Protein AF-A0A920VN59-F1 (afdb_monomer)

Nearest PDB structures (foldseek):
  6rpt-assembly3_C  TM=5.270E-01  e=6.623E-01  Homo sapiens
  3nms-assembly1_A  TM=5.441E-01  e=2.932E+00  Homo sapiens
  8cml-assembly1_E  TM=4.195E-01  e=1.353E+00  Homo sapiens
  7k22-assembly1_L1  TM=3.949E-01  e=1.821E+00  Rattus norvegicus
  3sqb-assembly3_F  TM=4.161E-01  e=6.743E+00  Escherichia coli

Secondary structure (DSSP, 8-state):
-HHHHHHHHHHHHHHHHSPPPP----TT-EEEEESS-----TT--EEEEEEEE-TTSPBP----B---SSTTSSEEESSB--TTSEEEEEEE-

Mean predicted aligned error: 10.17 Å

Structure (mmCIF, N/CA/C/O backbone):
data_AF-A0A920VN59-F1
#
_entry.id   AF-A0A920VN59-F1
#
loop_
_atom_site.group_PDB
_atom_site.id
_atom_site.type_symbol
_atom_site.label_atom_id
_atom_site.label_alt_id
_atom_site.label_comp_id
_atom_site.label_asym_id
_atom_site.label_entity_id
_atom_site.label_seq_id
_atom_site.pdbx_PDB_ins_code
_atom_site.Cartn_x
_atom_site.Cartn_y
_atom_site.Cartn_z
_atom_site.occupancy
_atom_site.B_iso_or_equiv
_atom_site.auth_seq_id
_atom_site.auth_comp_id
_atom_site.auth_asym_id
_atom_site.auth_atom_id
_atom_site.pdbx_PDB_model_num
ATOM 1 N N . MET A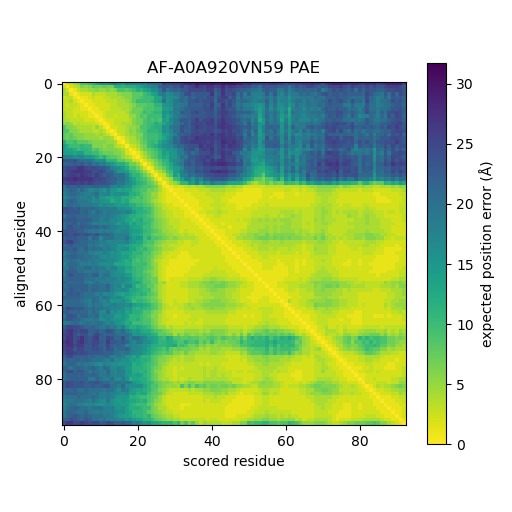 1 1 ? -3.085 52.446 -29.269 1.00 59.22 1 MET A N 1
ATOM 2 C CA . MET A 1 1 ? -3.622 51.318 -30.063 1.00 59.22 1 MET A CA 1
ATOM 3 C C . MET A 1 1 ? -2.541 50.285 -30.397 1.00 59.22 1 MET A C 1
ATOM 5 O O . MET A 1 1 ? -2.492 49.269 -29.725 1.00 59.22 1 MET A O 1
ATOM 9 N N . LYS A 1 2 ? -1.605 50.550 -31.328 1.00 63.25 2 LYS A N 1
ATOM 10 C CA . LYS A 1 2 ? -0.607 49.562 -31.818 1.00 63.25 2 LYS A CA 1
ATOM 11 C C . LYS A 1 2 ? 0.254 48.889 -30.727 1.00 63.25 2 LYS A C 1
ATOM 13 O O . LYS A 1 2 ? 0.462 47.685 -30.774 1.00 63.25 2 LYS A O 1
ATOM 18 N N . LYS A 1 3 ? 0.685 49.645 -29.707 1.00 68.44 3 LYS A N 1
ATOM 19 C CA . LYS A 1 3 ? 1.489 49.131 -28.577 1.00 68.44 3 LYS A CA 1
ATOM 20 C C . LYS A 1 3 ? 0.710 48.184 -27.649 1.00 68.44 3 LYS A C 1
ATOM 22 O O . LYS A 1 3 ? 1.294 47.260 -27.103 1.00 68.44 3 LYS A O 1
ATOM 27 N N . ILE A 1 4 ? -0.602 48.394 -27.509 1.00 78.12 4 ILE A N 1
ATOM 28 C CA . ILE A 1 4 ? -1.473 47.561 -26.663 1.00 78.12 4 ILE A CA 1
ATOM 29 C C . ILE A 1 4 ? -1.650 46.186 -27.313 1.00 78.12 4 ILE A C 1
ATOM 31 O O . ILE A 1 4 ? -1.506 45.178 -26.635 1.00 78.12 4 ILE A O 1
ATOM 35 N N . TYR A 1 5 ? -1.843 46.132 -28.636 1.00 81.00 5 TYR A N 1
ATOM 36 C CA . TYR A 1 5 ? -1.919 44.861 -29.363 1.00 81.00 5 TYR A CA 1
ATOM 37 C C . TYR A 1 5 ? -0.625 44.044 -29.260 1.00 81.00 5 TYR A C 1
ATOM 39 O O . TYR A 1 5 ? -0.699 42.837 -29.065 1.00 81.00 5 TYR A O 1
ATOM 47 N N . SER A 1 6 ? 0.554 44.681 -29.307 1.00 79.44 6 SER A N 1
ATOM 48 C CA . SER A 1 6 ? 1.828 43.976 -29.083 1.00 79.44 6 SER A CA 1
ATOM 49 C C . SER A 1 6 ? 1.962 43.411 -27.670 1.00 79.44 6 SER A C 1
ATOM 51 O O . SER A 1 6 ? 2.472 42.308 -27.513 1.00 79.44 6 SER A O 1
ATOM 53 N N . ILE A 1 7 ? 1.501 44.138 -26.649 1.00 82.12 7 ILE A N 1
ATOM 54 C CA . ILE A 1 7 ? 1.545 43.668 -25.256 1.00 82.12 7 ILE A CA 1
ATOM 55 C C . ILE A 1 7 ? 0.586 42.492 -25.056 1.00 82.12 7 ILE A C 1
ATOM 57 O O . ILE A 1 7 ? 0.968 41.490 -24.460 1.00 82.12 7 ILE A O 1
ATOM 61 N N . VAL A 1 8 ? -0.631 42.583 -25.599 1.00 81.81 8 VAL A N 1
ATOM 62 C CA . VAL A 1 8 ? -1.615 41.492 -25.542 1.00 81.81 8 VAL A CA 1
ATOM 63 C C . VAL A 1 8 ? -1.094 40.257 -26.282 1.00 81.81 8 VAL A C 1
ATOM 65 O O . VAL A 1 8 ? -1.187 39.156 -25.750 1.00 81.81 8 VAL A O 1
ATOM 68 N N . PHE A 1 9 ? -0.463 40.440 -27.446 1.00 79.81 9 PHE A N 1
ATOM 69 C CA . PHE A 1 9 ? 0.150 39.356 -28.216 1.00 79.81 9 PHE A CA 1
ATOM 70 C C . PHE A 1 9 ? 1.292 38.660 -27.452 1.00 79.81 9 PHE A C 1
ATOM 72 O O . PHE A 1 9 ? 1.348 37.430 -27.403 1.00 79.81 9 PHE A O 1
ATOM 79 N N . LEU A 1 10 ? 2.164 39.434 -26.796 1.00 78.62 10 LEU A N 1
ATOM 80 C CA . LEU A 1 10 ? 3.244 38.905 -25.955 1.00 78.62 10 LEU A CA 1
ATOM 81 C C . LEU A 1 10 ? 2.714 38.143 -24.731 1.00 78.62 10 LEU A C 1
ATOM 83 O O . LEU A 1 10 ? 3.242 37.078 -24.413 1.00 78.62 10 LEU A O 1
ATOM 87 N N . LEU A 1 11 ? 1.654 38.637 -24.078 1.00 78.50 11 LEU A N 1
ATOM 88 C CA . LEU A 1 11 ? 1.021 37.938 -22.952 1.00 78.50 11 LEU A CA 1
ATOM 89 C C . LEU A 1 11 ? 0.346 36.625 -23.369 1.00 78.50 11 LEU A C 1
ATOM 91 O O . LEU A 1 11 ? 0.368 35.665 -22.609 1.00 78.50 11 LEU A O 1
ATOM 95 N N . SER A 1 12 ? -0.247 36.546 -24.562 1.00 74.44 12 SER A N 1
ATOM 96 C CA . SER A 1 12 ? -0.836 35.289 -25.047 1.00 74.44 12 SER A CA 1
ATOM 97 C C . SER A 1 12 ? 0.212 34.222 -25.380 1.00 74.44 12 SER A C 1
ATOM 99 O O . SER A 1 12 ? -0.065 33.030 -25.260 1.00 74.44 12 SER A O 1
ATOM 101 N N . PHE A 1 13 ? 1.428 34.626 -25.759 1.00 74.75 13 PHE A N 1
ATOM 102 C CA . PHE A 1 13 ? 2.496 33.694 -26.122 1.00 74.75 13 PHE A CA 1
ATOM 103 C C . PHE A 1 13 ? 3.137 33.013 -24.901 1.00 74.75 13 PHE A C 1
ATOM 105 O O . PHE A 1 13 ? 3.527 31.848 -24.976 1.00 74.75 13 PHE A O 1
ATOM 112 N N . SER A 1 14 ? 3.195 33.692 -23.749 1.00 73.50 14 SER A N 1
ATOM 113 C CA . SER A 1 14 ? 3.746 33.113 -22.514 1.00 73.50 14 SER A CA 1
ATOM 114 C C . SER A 1 14 ? 2.877 31.993 -21.929 1.00 73.50 14 SER A C 1
ATOM 116 O O . SER A 1 14 ? 3.412 31.067 -21.321 1.00 73.50 14 SER A O 1
ATOM 118 N N . VAL A 1 15 ? 1.561 32.011 -22.168 1.00 72.12 15 VAL A N 1
ATOM 119 C CA . VAL A 1 15 ? 0.641 30.944 -21.726 1.00 72.12 15 VAL A CA 1
ATOM 120 C C . VAL A 1 15 ? 0.870 29.637 -22.498 1.00 72.12 15 VAL A C 1
ATOM 122 O O . VAL A 1 15 ? 0.717 28.560 -21.929 1.00 72.12 15 VAL A O 1
ATOM 125 N N . LEU A 1 16 ? 1.288 29.717 -23.766 1.00 68.31 16 LEU A N 1
ATOM 126 C CA . LEU A 1 16 ? 1.528 28.545 -24.619 1.00 68.31 16 LEU A CA 1
ATOM 127 C C . LEU A 1 16 ? 2.840 27.816 -24.290 1.00 68.31 16 LEU A C 1
ATOM 129 O O . LEU A 1 16 ? 2.909 26.600 -24.428 1.00 68.31 16 LEU A O 1
ATOM 133 N N . LEU A 1 17 ? 3.874 28.540 -23.847 1.00 69.62 17 LEU A N 1
ATOM 134 C CA . LEU A 1 17 ? 5.185 27.959 -23.515 1.00 69.62 17 LEU A CA 1
ATOM 135 C C . LEU A 1 17 ? 5.314 27.528 -22.045 1.00 69.62 17 LEU A C 1
ATOM 137 O O . LEU A 1 17 ? 6.205 26.754 -21.711 1.00 69.62 17 LEU A O 1
ATOM 141 N N . GLY A 1 18 ? 4.450 28.041 -21.164 1.00 67.44 18 GLY A N 1
ATOM 142 C CA . GLY A 1 18 ? 4.500 27.780 -19.724 1.00 67.44 18 GLY A CA 1
ATOM 143 C C . GLY A 1 18 ? 3.730 26.543 -19.257 1.00 67.44 18 GLY A C 1
ATOM 144 O O . GLY A 1 18 ? 3.758 26.240 -18.065 1.00 67.44 18 GLY A O 1
ATOM 145 N N . GLN A 1 19 ? 3.025 25.835 -20.147 1.00 71.06 19 GLN A N 1
ATOM 146 C CA . GLN A 1 19 ? 2.357 24.596 -19.760 1.00 71.06 19 GLN A CA 1
ATOM 147 C C . GLN A 1 19 ? 3.415 23.504 -19.549 1.00 71.06 19 GLN A C 1
ATOM 149 O O . GLN A 1 19 ? 4.104 23.143 -20.507 1.00 71.06 19 GLN A O 1
ATOM 154 N N . PRO A 1 20 ? 3.568 22.959 -18.325 1.00 66.50 20 PRO A N 1
ATOM 155 C CA . PRO A 1 20 ? 4.369 21.758 -18.155 1.00 66.50 20 PRO A CA 1
ATOM 156 C C . PRO A 1 20 ? 3.784 20.675 -19.070 1.00 66.50 20 PRO A C 1
ATOM 158 O O . PRO A 1 20 ? 2.558 20.645 -19.237 1.00 66.50 20 PRO A O 1
ATOM 161 N N . PRO A 1 21 ? 4.612 19.799 -19.674 1.00 66.19 21 PRO A N 1
ATOM 162 C CA . PRO A 1 21 ? 4.095 18.663 -20.423 1.00 66.19 21 PRO A CA 1
ATOM 163 C C . PRO A 1 21 ? 3.063 17.974 -19.535 1.00 66.19 21 PRO A C 1
ATOM 165 O O . PRO A 1 21 ? 3.382 17.595 -18.403 1.00 66.19 21 PRO A O 1
ATOM 168 N N . GLY A 1 22 ? 1.808 17.938 -20.003 1.00 59.88 22 GLY A N 1
ATOM 169 C CA . GLY A 1 22 ? 0.705 17.372 -19.237 1.00 59.88 22 GLY A CA 1
ATOM 170 C C . GLY A 1 22 ? 1.162 16.019 -18.733 1.00 59.88 22 GLY A C 1
ATOM 171 O O . GLY A 1 22 ? 1.680 15.244 -19.537 1.00 59.88 22 GLY A O 1
ATOM 172 N N . ALA A 1 23 ? 1.087 15.804 -17.412 1.00 54.22 23 ALA A N 1
ATOM 173 C CA . ALA A 1 23 ? 1.604 14.603 -16.771 1.00 54.22 23 ALA A CA 1
ATOM 174 C C . ALA A 1 23 ? 1.194 13.415 -17.633 1.00 54.22 23 ALA A C 1
ATOM 176 O O . ALA A 1 23 ? -0.005 13.164 -17.765 1.00 54.22 23 ALA A O 1
ATOM 177 N N . GLN A 1 24 ? 2.173 12.790 -18.300 1.00 50.34 24 GLN A N 1
ATOM 178 C CA . GLN A 1 24 ? 1.950 11.650 -19.173 1.00 50.34 24 GLN A CA 1
ATOM 179 C C . GLN A 1 24 ? 1.156 10.670 -18.321 1.00 50.34 24 GLN A C 1
ATOM 181 O O . GLN A 1 24 ? 1.703 10.081 -17.387 1.00 50.34 24 GLN A O 1
ATOM 186 N N . GLN A 1 25 ? -0.154 10.583 -18.564 1.00 53.41 25 GLN A N 1
ATOM 187 C CA . GLN A 1 25 ? -0.998 9.599 -17.920 1.00 53.41 25 GLN A CA 1
ATOM 188 C C . GLN A 1 25 ? -0.416 8.292 -18.409 1.00 53.41 25 GLN A C 1
ATOM 190 O O . GLN A 1 25 ? -0.529 7.952 -19.586 1.00 53.41 25 GLN A O 1
ATOM 195 N N . ASN A 1 26 ? 0.366 7.675 -17.533 1.00 57.69 26 ASN A N 1
ATOM 196 C CA . ASN A 1 26 ? 1.133 6.484 -17.804 1.00 57.69 26 ASN A CA 1
ATOM 197 C C . ASN A 1 26 ? 0.071 5.399 -17.990 1.00 57.69 26 ASN A C 1
ATOM 199 O O . ASN A 1 26 ? -0.407 4.824 -17.014 1.00 57.69 26 ASN A O 1
ATOM 203 N N . LYS A 1 27 ? -0.421 5.276 -19.231 1.00 61.88 27 LYS A N 1
ATOM 204 C CA . LYS A 1 27 ? -1.725 4.684 -19.585 1.00 61.88 27 LYS A CA 1
ATOM 205 C C . LYS A 1 27 ? -1.851 3.212 -19.201 1.00 61.88 27 LYS A C 1
ATOM 207 O O . LYS A 1 27 ? -2.938 2.659 -19.261 1.00 61.88 27 LYS A O 1
ATOM 212 N N . ASP A 1 28 ? -0.756 2.635 -18.731 1.00 78.62 28 ASP A N 1
ATOM 213 C CA . ASP A 1 28 ? -0.563 1.214 -18.568 1.00 78.62 28 ASP A CA 1
ATOM 214 C C . ASP A 1 28 ? 0.005 0.829 -17.190 1.00 78.62 28 ASP A C 1
ATOM 216 O O . ASP A 1 28 ? 0.582 -0.246 -17.041 1.00 78.62 28 ASP A O 1
ATOM 220 N N . ILE A 1 29 ? -0.107 1.688 -16.171 1.00 90.00 29 ILE A N 1
ATOM 221 C CA . ILE A 1 29 ? 0.269 1.321 -14.797 1.00 90.00 29 ILE A CA 1
ATOM 222 C C . ILE A 1 29 ? -0.934 0.721 -14.072 1.00 90.00 29 ILE A C 1
ATOM 224 O O . ILE A 1 29 ? -2.005 1.324 -14.032 1.00 90.00 29 ILE A O 1
ATOM 228 N N . LYS A 1 30 ? -0.748 -0.445 -13.447 1.00 93.50 30 LYS A N 1
ATOM 229 C CA . LYS A 1 30 ? -1.790 -1.127 -12.669 1.00 93.50 30 LYS A CA 1
ATOM 230 C C . LYS A 1 30 ? -1.250 -1.713 -11.368 1.00 93.50 30 LYS A C 1
ATOM 232 O O . LYS A 1 30 ? -0.068 -2.040 -11.259 1.00 93.50 30 LYS A O 1
ATOM 237 N N . PHE A 1 31 ? -2.149 -1.872 -10.404 1.00 94.62 31 PHE A N 1
ATOM 238 C CA . PHE A 1 31 ? -1.894 -2.606 -9.170 1.00 94.62 31 PHE A CA 1
ATOM 239 C C . PHE A 1 31 ? -2.356 -4.056 -9.322 1.00 94.62 31 PHE A C 1
ATOM 241 O O . PHE A 1 31 ? -3.457 -4.307 -9.811 1.00 94.62 31 PHE A O 1
ATOM 248 N N . VAL A 1 32 ? -1.519 -4.999 -8.899 1.00 95.75 32 VAL A N 1
ATOM 249 C CA . VAL A 1 32 ? -1.842 -6.428 -8.808 1.00 95.75 32 VAL A CA 1
ATOM 250 C C . VAL A 1 32 ? -1.849 -6.822 -7.338 1.00 95.75 32 VAL A C 1
ATOM 252 O O . VAL A 1 32 ? -0.913 -6.488 -6.611 1.00 95.75 32 VAL A O 1
ATOM 255 N N . PHE A 1 33 ? -2.902 -7.516 -6.916 1.00 96.06 33 PHE A N 1
ATOM 256 C CA . PHE A 1 33 ? -3.117 -7.945 -5.538 1.00 96.06 33 PHE A CA 1
ATOM 257 C C . PHE A 1 33 ? -2.979 -9.466 -5.444 1.00 96.06 33 PHE A C 1
ATOM 259 O O . PHE A 1 33 ? -3.528 -10.195 -6.268 1.00 96.06 33 PHE A O 1
ATOM 266 N N . GLU A 1 34 ? -2.228 -9.934 -4.450 1.00 96.56 34 GLU A N 1
ATOM 267 C CA . GLU A 1 34 ? -2.007 -11.349 -4.153 1.00 96.56 34 GLU A CA 1
ATOM 268 C C . GLU A 1 34 ? -2.226 -11.595 -2.643 1.00 96.56 34 GLU A C 1
ATOM 270 O O . GLU A 1 34 ? -1.364 -11.225 -1.837 1.00 96.56 34 GLU A O 1
ATOM 275 N N . PRO A 1 35 ? -3.358 -12.197 -2.225 1.00 96.56 35 PRO A N 1
ATOM 276 C CA . PRO A 1 35 ? -4.480 -12.644 -3.062 1.00 96.56 35 PRO A CA 1
ATOM 277 C C . PRO A 1 35 ? -5.257 -11.476 -3.696 1.00 96.56 35 PRO A C 1
ATOM 279 O O . PRO A 1 35 ? -5.142 -10.332 -3.256 1.00 96.56 35 PRO A O 1
ATOM 282 N N . ASP A 1 36 ? -6.056 -11.772 -4.723 1.00 94.50 36 ASP A N 1
ATOM 283 C CA . ASP A 1 36 ? -6.883 -10.783 -5.436 1.00 94.50 36 ASP A CA 1
ATOM 284 C C . ASP A 1 36 ? -8.057 -10.250 -4.596 1.00 94.50 36 ASP A C 1
ATOM 286 O O . ASP A 1 36 ? -8.645 -9.213 -4.908 1.00 94.50 36 ASP A O 1
ATOM 290 N N . SER A 1 37 ? -8.382 -10.953 -3.514 1.00 93.25 37 SER A N 1
ATOM 291 C CA . SER A 1 37 ? -9.500 -10.687 -2.625 1.00 93.25 37 SER A CA 1
ATOM 292 C C . SER A 1 37 ? -9.205 -11.201 -1.214 1.00 93.25 37 SER A C 1
ATOM 294 O O . SER A 1 37 ? -8.404 -12.115 -1.008 1.00 93.25 37 SER A O 1
ATOM 296 N N . LEU A 1 38 ? -9.847 -10.586 -0.220 1.00 91.50 38 LEU A N 1
ATOM 297 C CA . LEU A 1 38 ? -9.769 -10.975 1.186 1.00 91.50 38 LEU A CA 1
ATOM 298 C C . LEU A 1 38 ? -11.165 -10.906 1.809 1.00 91.50 38 LEU A C 1
ATOM 300 O O . LEU A 1 38 ? -11.917 -9.970 1.544 1.00 91.50 38 LEU A O 1
ATOM 304 N N . TYR A 1 39 ? -11.464 -11.861 2.684 1.00 92.31 39 TYR A N 1
ATOM 305 C CA . TYR A 1 39 ? -12.624 -11.837 3.572 1.00 92.31 39 TYR A CA 1
ATOM 306 C C . TYR A 1 39 ? -12.108 -11.815 5.006 1.00 92.31 39 TYR A C 1
ATOM 308 O O . TYR A 1 39 ? 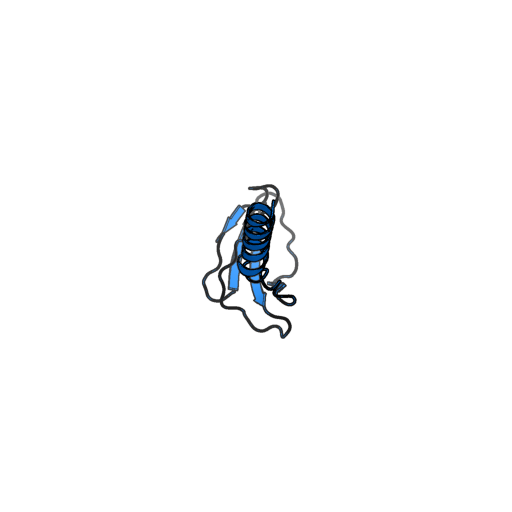-11.274 -12.645 5.358 1.00 92.31 39 TYR A O 1
ATOM 316 N N . LEU A 1 40 ? -12.566 -10.844 5.797 1.00 91.62 40 LEU A N 1
ATOM 317 C CA . LEU A 1 40 ? -12.136 -10.644 7.180 1.00 91.62 40 LEU A CA 1
ATOM 318 C C . LEU A 1 40 ? -13.362 -10.531 8.080 1.00 91.62 40 L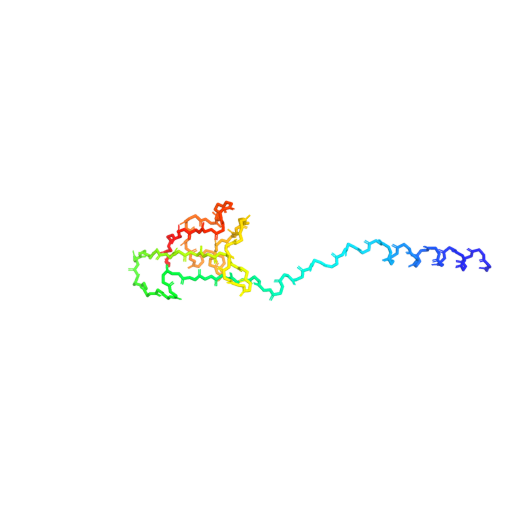EU A C 1
ATOM 320 O O . LEU A 1 40 ? -14.258 -9.728 7.812 1.00 91.62 40 LEU A O 1
ATOM 324 N N . ASN A 1 41 ? -13.385 -11.312 9.154 1.00 92.44 41 ASN A N 1
ATOM 325 C CA . ASN A 1 41 ? -14.360 -11.150 10.225 1.00 92.44 41 ASN A CA 1
ATOM 326 C C . ASN A 1 41 ? -13.972 -9.987 11.149 1.00 92.44 41 ASN A C 1
ATOM 328 O O . ASN A 1 41 ? -12.854 -9.464 11.125 1.00 92.44 41 ASN A O 1
ATOM 332 N N . VAL A 1 42 ? -14.906 -9.588 12.013 1.00 89.31 42 VAL A N 1
ATOM 333 C CA . VAL A 1 42 ? -14.657 -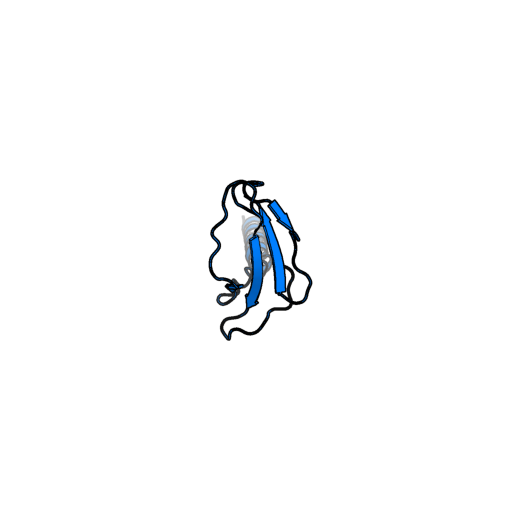8.546 13.015 1.00 89.31 42 VAL A CA 1
ATOM 334 C C . VAL A 1 42 ? -13.509 -8.968 13.936 1.00 89.31 42 VAL A C 1
ATOM 336 O O . VAL A 1 42 ? -13.561 -10.022 14.565 1.00 89.31 42 VAL A O 1
ATOM 339 N N . GLY A 1 43 ? -12.483 -8.119 14.027 1.00 89.62 43 GLY A N 1
ATOM 340 C CA . GLY A 1 43 ? -11.288 -8.356 14.841 1.00 89.62 43 GLY A CA 1
ATOM 341 C C .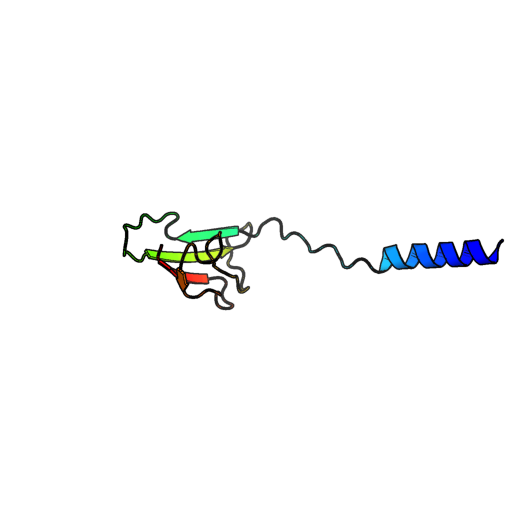 GLY A 1 43 ? -10.166 -9.116 14.130 1.00 89.62 43 GLY A C 1
ATOM 342 O O . GLY A 1 43 ? -9.066 -9.197 14.675 1.00 89.62 43 GLY A O 1
ATOM 343 N N . GLU A 1 44 ? -10.399 -9.626 12.918 1.00 93.81 44 GLU A N 1
ATOM 344 C CA . GLU A 1 44 ? -9.358 -10.282 12.129 1.00 93.81 44 GLU A CA 1
ATOM 345 C C . GLU A 1 44 ? -8.419 -9.280 11.458 1.00 93.81 44 GLU A C 1
ATOM 347 O O . GLU A 1 44 ? -8.670 -8.080 11.345 1.00 93.81 44 GLU A O 1
ATOM 352 N N . THR A 1 45 ? -7.281 -9.797 11.013 1.00 94.50 45 THR A N 1
ATOM 353 C CA . THR A 1 45 ? -6.286 -9.049 10.259 1.00 94.50 45 THR A CA 1
ATOM 354 C C . THR A 1 45 ? -5.851 -9.898 9.073 1.00 94.50 45 THR A C 1
ATOM 356 O O . THR A 1 45 ? -5.481 -11.058 9.237 1.00 94.50 45 THR A O 1
ATOM 359 N N . GLY A 1 46 ? -5.903 -9.318 7.877 1.00 94.56 46 GLY A N 1
ATOM 360 C CA . GLY A 1 46 ? -5.474 -9.949 6.633 1.00 94.56 46 GLY A CA 1
ATOM 361 C C . GLY A 1 46 ? -4.096 -9.476 6.192 1.00 94.56 46 GLY A C 1
ATOM 362 O O . GLY A 1 46 ? -3.600 -8.444 6.643 1.00 94.56 46 GLY A O 1
ATOM 363 N N . SER A 1 47 ? -3.483 -10.203 5.260 1.00 95.81 47 SER A N 1
ATOM 364 C CA . SER A 1 47 ? -2.278 -9.749 4.566 1.00 95.81 47 SER A CA 1
ATOM 365 C C . SER A 1 47 ? -2.456 -9.892 3.061 1.00 95.81 47 SER A C 1
ATOM 367 O O . SER A 1 47 ? -2.921 -10.927 2.590 1.00 95.81 47 SER A O 1
ATOM 369 N N . VAL A 1 48 ? -2.075 -8.856 2.318 1.00 96.19 48 VAL A N 1
ATOM 370 C CA . VAL A 1 48 ? -2.077 -8.835 0.853 1.00 96.19 48 VAL A CA 1
ATOM 371 C C . VAL A 1 48 ? -0.741 -8.316 0.347 1.00 96.19 48 VAL A C 1
ATOM 373 O O . VAL A 1 48 ? -0.175 -7.368 0.890 1.00 96.19 48 VAL A O 1
ATOM 376 N N . THR A 1 49 ? -0.224 -8.938 -0.702 1.00 97.06 49 THR A N 1
ATOM 377 C CA . THR A 1 49 ? 0.919 -8.422 -1.450 1.00 97.06 49 THR A CA 1
ATOM 378 C C . THR A 1 49 ? 0.401 -7.583 -2.604 1.00 97.06 49 THR A C 1
ATOM 380 O O . THR A 1 49 ? -0.380 -8.058 -3.421 1.00 97.06 49 THR A O 1
ATOM 383 N N . ILE A 1 50 ? 0.830 -6.329 -2.669 1.00 96.50 50 ILE A N 1
ATOM 384 C CA . ILE A 1 50 ? 0.454 -5.375 -3.709 1.00 96.50 50 ILE A CA 1
ATOM 385 C C . ILE A 1 50 ? 1.685 -5.121 -4.571 1.00 96.50 50 ILE A C 1
ATOM 387 O O . ILE A 1 50 ? 2.753 -4.807 -4.043 1.00 96.50 50 ILE A O 1
ATOM 391 N N . LYS A 1 51 ? 1.544 -5.248 -5.889 1.00 96.25 51 LYS A N 1
ATOM 392 C CA . LYS A 1 51 ? 2.606 -5.002 -6.872 1.00 96.25 51 LYS A CA 1
ATOM 393 C C . LYS A 1 51 ? 2.187 -3.894 -7.828 1.00 96.25 51 LYS A C 1
ATOM 395 O O . LYS A 1 51 ? 1.076 -3.923 -8.353 1.00 96.25 51 LYS A O 1
ATOM 400 N N . LEU A 1 52 ? 3.084 -2.950 -8.085 1.00 95.69 52 LEU A N 1
ATOM 401 C CA . LEU A 1 52 ? 2.928 -1.922 -9.109 1.00 95.69 52 LEU A CA 1
ATOM 402 C C . LEU A 1 52 ? 3.596 -2.400 -10.397 1.00 95.69 52 LEU A C 1
ATOM 404 O O . LEU A 1 52 ? 4.810 -2.604 -10.422 1.00 95.69 52 LEU A O 1
ATOM 408 N N . VAL A 1 53 ? 2.819 -2.578 -11.464 1.00 94.94 53 VAL A N 1
ATOM 409 C CA . VAL A 1 53 ? 3.324 -3.118 -12.733 1.00 94.94 53 VAL A CA 1
ATOM 410 C C . VAL A 1 53 ? 2.927 -2.264 -13.932 1.00 94.94 53 VAL A C 1
ATOM 412 O O . VAL A 1 53 ? 1.949 -1.518 -13.881 1.00 94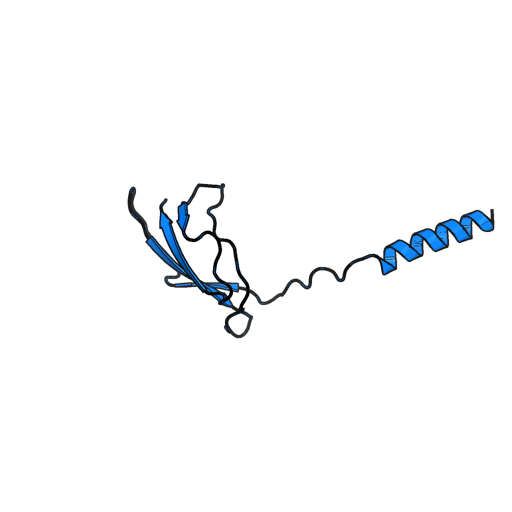.94 53 VAL A O 1
ATOM 415 N N . ASN A 1 54 ? 3.689 -2.384 -15.019 1.00 92.81 54 ASN A N 1
ATOM 416 C CA . ASN A 1 54 ? 3.371 -1.777 -16.315 1.00 92.81 54 ASN A CA 1
ATOM 417 C C . ASN A 1 54 ? 2.436 -2.672 -17.168 1.00 92.81 54 ASN A C 1
ATOM 419 O O . ASN A 1 54 ? 2.015 -3.750 -16.732 1.00 92.81 54 ASN A O 1
ATOM 423 N N . ALA A 1 55 ? 2.148 -2.262 -18.414 1.00 90.19 55 ALA A N 1
ATOM 424 C CA . ALA A 1 55 ? 1.305 -3.017 -19.358 1.00 90.19 55 ALA A CA 1
ATOM 425 C C . ALA A 1 55 ? 1.776 -4.459 -19.563 1.00 90.19 55 ALA A C 1
ATOM 427 O O . ALA A 1 55 ? 0.959 -5.366 -19.711 1.00 90.19 55 ALA A O 1
ATOM 428 N N . LYS A 1 56 ? 3.096 -4.664 -19.563 1.00 91.38 56 LYS A N 1
ATOM 429 C CA . LYS A 1 56 ? 3.746 -5.957 -19.788 1.00 91.38 56 LYS A CA 1
ATOM 430 C C . LYS A 1 56 ? 3.773 -6.832 -18.531 1.00 91.38 56 LYS A C 1
ATOM 432 O O . LYS A 1 56 ? 4.200 -7.978 -18.606 1.00 91.38 56 LYS A O 1
ATOM 437 N N . GLY A 1 57 ? 3.319 -6.313 -17.387 1.00 91.19 57 GLY A N 1
ATOM 438 C CA . GLY A 1 57 ? 3.375 -7.001 -16.096 1.00 91.19 57 GLY A CA 1
ATOM 439 C C . GLY A 1 57 ? 4.731 -6.895 -15.393 1.00 91.19 57 GLY A C 1
ATOM 440 O O . GLY A 1 57 ? 4.954 -7.584 -14.402 1.00 91.19 57 GLY A O 1
ATOM 441 N N . GLU A 1 58 ? 5.633 -6.040 -15.873 1.00 93.50 58 GLU A N 1
ATOM 442 C CA . GLU A 1 58 ? 6.944 -5.831 -15.256 1.00 93.50 58 GLU A CA 1
ATOM 443 C C . GLU A 1 58 ? 6.823 -4.874 -14.063 1.00 93.50 58 GLU A C 1
ATOM 445 O O . GLU A 1 58 ? 6.080 -3.889 -14.125 1.00 93.50 58 GLU A O 1
ATOM 450 N N . LEU A 1 59 ? 7.573 -5.144 -12.989 1.00 93.19 59 LEU A N 1
ATOM 451 C CA . LEU A 1 59 ? 7.576 -4.319 -11.779 1.00 93.19 59 LEU A CA 1
ATOM 452 C C . LEU A 1 59 ? 8.101 -2.908 -12.049 1.00 93.19 59 LEU A C 1
ATOM 454 O O . LEU A 1 59 ? 9.181 -2.714 -12.611 1.00 93.19 59 LEU A O 1
ATOM 458 N N . ILE A 1 60 ? 7.360 -1.921 -11.556 1.00 92.75 60 ILE A N 1
ATOM 459 C CA . ILE A 1 60 ? 7.752 -0.517 -11.576 1.00 92.75 60 ILE A CA 1
ATOM 460 C C . ILE A 1 60 ? 8.356 -0.165 -10.221 1.00 92.75 60 ILE A C 1
ATOM 462 O O . ILE A 1 60 ? 7.669 -0.179 -9.205 1.00 92.75 60 ILE A O 1
ATOM 466 N N . LYS A 1 61 ? 9.630 0.227 -10.221 1.00 91.88 61 LYS A N 1
ATOM 467 C CA . LYS A 1 61 ? 10.388 0.628 -9.025 1.00 91.88 61 LYS A CA 1
ATOM 468 C C . LYS A 1 61 ? 10.024 2.041 -8.553 1.00 91.88 61 LYS A C 1
ATOM 470 O O . LYS A 1 61 ? 10.843 2.955 -8.613 1.00 91.88 61 LYS A O 1
ATOM 475 N N . ASN A 1 62 ? 8.771 2.236 -8.156 1.00 90.06 62 ASN A N 1
ATOM 476 C CA . ASN A 1 62 ? 8.262 3.512 -7.665 1.00 90.06 62 ASN A CA 1
ATOM 477 C C . ASN A 1 62 ? 7.423 3.280 -6.400 1.00 90.06 62 ASN A C 1
ATOM 479 O O . ASN A 1 62 ? 6.535 2.421 -6.434 1.00 90.06 62 ASN A O 1
ATOM 483 N N . PRO A 1 63 ? 7.672 4.013 -5.300 1.00 92.94 63 PRO A N 1
ATOM 484 C CA . PRO A 1 63 ? 6.841 3.906 -4.114 1.00 92.94 63 PRO A CA 1
ATOM 485 C C . PRO A 1 63 ? 5.387 4.311 -4.387 1.00 92.94 63 PRO A C 1
ATOM 487 O O . PRO A 1 63 ? 5.109 5.246 -5.139 1.00 92.94 63 PRO A O 1
ATOM 490 N N . PHE A 1 64 ? 4.452 3.633 -3.726 1.00 93.62 64 PHE A N 1
ATOM 491 C CA . PHE A 1 64 ? 3.023 3.933 -3.782 1.00 93.62 64 PHE A CA 1
ATOM 492 C C . PHE A 1 64 ? 2.397 3.959 -2.387 1.00 93.62 64 PHE A C 1
ATOM 494 O O . PHE A 1 64 ? 2.891 3.333 -1.450 1.00 93.62 64 PHE A O 1
ATOM 501 N N . TYR A 1 65 ? 1.292 4.694 -2.252 1.00 93.56 65 TYR A N 1
ATOM 502 C CA . TYR A 1 65 ? 0.543 4.811 -1.001 1.00 93.56 65 TYR A CA 1
ATOM 503 C C . TYR A 1 65 ? -0.596 3.796 -0.918 1.00 93.56 65 TYR A C 1
ATOM 505 O O . TYR A 1 65 ? -1.289 3.547 -1.902 1.00 93.56 65 TYR A O 1
ATOM 513 N N . VAL A 1 66 ? -0.841 3.291 0.290 1.00 92.50 66 VAL A N 1
ATOM 514 C CA . VAL A 1 66 ? -1.939 2.376 0.614 1.00 92.50 66 VAL A CA 1
ATOM 515 C C . VAL A 1 66 ? -2.770 2.973 1.747 1.00 92.50 66 VAL A C 1
ATOM 517 O O . VAL A 1 66 ? -2.245 3.363 2.794 1.00 92.50 66 VAL A O 1
ATOM 520 N N . TYR A 1 67 ? -4.074 3.113 1.510 1.00 90.38 67 TYR A N 1
ATOM 521 C CA . TYR A 1 67 ? -5.037 3.604 2.492 1.00 90.38 67 TYR A CA 1
ATOM 522 C C . TYR A 1 67 ? -6.461 3.179 2.114 1.00 90.38 67 TYR A C 1
ATOM 524 O O . TYR A 1 67 ? -6.790 3.104 0.934 1.00 90.38 67 TYR A O 1
ATOM 532 N N . GLY A 1 68 ? -7.315 2.939 3.112 1.00 85.81 68 GLY A N 1
ATOM 533 C CA . GLY A 1 68 ? -8.754 2.771 2.892 1.00 85.81 68 GLY A CA 1
ATOM 534 C C . GLY A 1 68 ? -9.462 4.109 2.677 1.00 85.81 68 GLY A C 1
ATOM 535 O O . GLY A 1 68 ? -9.114 5.112 3.318 1.00 85.81 68 GLY A O 1
ATOM 536 N N . THR A 1 69 ? -10.467 4.117 1.803 1.00 81.19 69 THR A N 1
ATOM 537 C CA . THR A 1 69 ? -11.401 5.227 1.574 1.00 81.19 69 THR A CA 1
ATOM 538 C C . THR A 1 69 ? -12.795 4.858 2.099 1.00 81.19 69 THR A C 1
ATOM 540 O O . THR A 1 69 ? -13.324 3.822 1.708 1.00 81.19 69 THR A O 1
ATOM 543 N N . PRO A 1 70 ? -13.422 5.683 2.963 1.00 82.88 70 PRO A N 1
ATOM 544 C CA . PRO A 1 70 ? -12.952 6.958 3.523 1.00 82.88 70 PRO A CA 1
ATOM 545 C C . PRO A 1 70 ? -11.738 6.798 4.454 1.00 82.88 70 PRO A C 1
ATOM 547 O O . PRO A 1 70 ? -11.436 5.700 4.912 1.00 82.88 70 PRO A O 1
ATOM 550 N N . ARG A 1 71 ? -11.002 7.887 4.722 1.00 75.31 71 ARG A N 1
ATOM 551 C CA . ARG A 1 71 ? -9.743 7.842 5.490 1.00 75.31 71 ARG A CA 1
ATOM 552 C C . ARG A 1 71 ? -9.955 7.147 6.845 1.00 75.31 71 ARG A C 1
ATOM 554 O O . ARG A 1 71 ? -10.815 7.571 7.605 1.00 75.31 71 ARG A O 1
ATOM 561 N N . ARG A 1 72 ? -9.108 6.156 7.165 1.00 76.44 72 ARG A N 1
ATOM 562 C CA . ARG A 1 72 ? -9.186 5.284 8.366 1.00 76.44 72 ARG A CA 1
ATOM 563 C C . ARG A 1 72 ? -10.321 4.245 8.366 1.00 76.44 72 ARG A C 1
ATOM 565 O O . ARG A 1 72 ? -10.556 3.646 9.401 1.00 76.44 72 ARG A O 1
ATOM 572 N N . SER A 1 73 ? -10.977 4.000 7.232 1.00 80.69 73 SER A N 1
ATOM 573 C CA . SER A 1 73 ? -11.878 2.840 7.073 1.00 80.69 73 SER A CA 1
ATOM 574 C C . SER A 1 73 ? -11.149 1.498 7.118 1.00 80.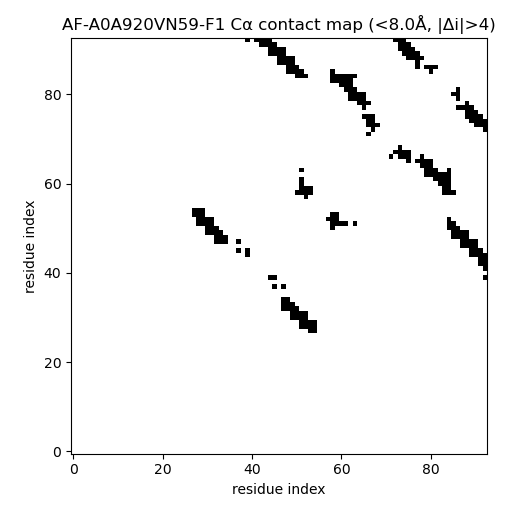69 73 SER A C 1
ATOM 576 O O . SER A 1 73 ? -11.760 0.492 7.432 1.00 80.69 73 SER A O 1
ATOM 578 N N . LEU A 1 74 ? -9.860 1.490 6.769 1.00 85.00 74 LEU A N 1
ATOM 579 C CA . LEU A 1 74 ? -8.987 0.325 6.832 1.00 85.00 74 LEU A CA 1
ATOM 580 C C . LEU A 1 74 ? -7.635 0.765 7.389 1.00 85.00 74 LEU A C 1
ATOM 582 O O . LEU A 1 74 ? -6.975 1.655 6.826 1.00 85.00 74 LEU A O 1
ATOM 586 N N . GLU A 1 75 ? -7.214 0.146 8.487 1.00 89.50 75 GLU A N 1
ATOM 587 C CA . GLU A 1 75 ? -5.831 0.227 8.939 1.00 89.50 75 GLU A CA 1
ATOM 588 C C . GLU A 1 75 ? -4.970 -0.603 7.983 1.00 89.50 75 GLU A C 1
ATOM 590 O O . GLU A 1 75 ? -5.264 -1.760 7.692 1.00 89.50 75 GLU A O 1
ATOM 595 N N . SER A 1 76 ? -3.921 0.017 7.445 1.00 91.81 76 SER A N 1
ATOM 596 C CA . SER A 1 76 ? -2.990 -0.602 6.500 1.00 91.81 76 SER A CA 1
ATOM 597 C C . SER A 1 76 ? -1.564 -0.308 6.935 1.00 91.81 76 SER A C 1
ATOM 599 O O . SER A 1 76 ? -1.225 0.846 7.208 1.00 91.81 76 SER A O 1
ATOM 601 N N . GLN A 1 77 ? -0.731 -1.344 7.005 1.00 93.38 77 GLN A N 1
ATOM 602 C CA . GLN A 1 77 ? 0.676 -1.212 7.368 1.00 93.38 77 GLN A CA 1
ATOM 603 C C . GLN A 1 77 ? 1.551 -2.101 6.469 1.00 93.38 77 GLN A C 1
ATOM 605 O O . GLN A 1 77 ? 1.297 -3.302 6.406 1.00 93.38 77 GLN A O 1
ATOM 610 N N . PRO A 1 78 ? 2.594 -1.559 5.812 1.00 93.50 78 PRO A N 1
ATOM 611 C CA . PRO A 1 78 ? 2.950 -0.141 5.738 1.00 93.50 78 PRO A CA 1
ATOM 612 C C . PRO A 1 78 ? 1.989 0.660 4.842 1.00 93.50 78 PRO A C 1
ATOM 614 O O . PRO A 1 78 ? 1.337 0.115 3.956 1.00 93.50 78 PRO A O 1
ATOM 617 N N . ARG A 1 79 ? 1.921 1.981 5.061 1.00 91.44 79 ARG A N 1
ATOM 618 C CA . ARG A 1 79 ? 1.097 2.909 4.252 1.00 91.44 79 ARG A CA 1
ATOM 619 C C . ARG A 1 79 ? 1.788 3.402 2.984 1.00 91.44 79 ARG A C 1
ATOM 621 O O . ARG A 1 79 ? 1.145 4.042 2.160 1.00 91.44 79 ARG A O 1
ATOM 628 N N . ILE A 1 80 ? 3.090 3.164 2.866 1.00 93.44 80 ILE A N 1
ATOM 629 C CA . ILE A 1 80 ? 3.918 3.514 1.713 1.00 93.44 80 ILE A CA 1
ATOM 630 C C . ILE A 1 80 ? 4.743 2.272 1.395 1.00 93.44 80 ILE A C 1
ATOM 632 O O . ILE A 1 80 ? 5.340 1.697 2.308 1.00 93.44 80 ILE A O 1
ATOM 636 N N . SER A 1 81 ? 4.747 1.842 0.136 1.00 93.31 81 SER A N 1
ATOM 637 C CA . SER A 1 81 ? 5.636 0.773 -0.314 1.00 93.31 81 SER A CA 1
ATOM 638 C C . SER A 1 81 ? 7.091 1.238 -0.295 1.00 93.31 81 SER A C 1
ATOM 640 O O . SER A 1 81 ? 7.386 2.433 -0.311 1.00 93.31 81 SER A O 1
ATOM 642 N N . ASP A 1 82 ? 8.021 0.294 -0.334 1.00 90.19 82 ASP A N 1
ATOM 643 C CA . ASP A 1 82 ? 9.405 0.643 -0.630 1.00 90.19 82 ASP A CA 1
ATOM 644 C C . ASP A 1 82 ? 9.573 1.041 -2.115 1.00 90.19 82 ASP A C 1
ATOM 646 O O . ASP A 1 82 ? 8.614 1.132 -2.894 1.00 90.19 82 ASP A O 1
ATOM 650 N N . SER A 1 83 ? 10.816 1.290 -2.518 1.00 89.31 83 SER A N 1
ATOM 651 C CA . SER A 1 83 ? 11.171 1.646 -3.892 1.00 89.31 83 SER A CA 1
ATOM 652 C C . SER A 1 83 ? 11.139 0.469 -4.874 1.00 89.31 83 SER A C 1
ATOM 654 O O . SER A 1 83 ? 11.402 0.672 -6.058 1.00 89.31 83 SER A O 1
ATOM 656 N N . THR A 1 84 ? 10.827 -0.756 -4.437 1.00 91.81 84 THR A N 1
ATOM 657 C CA . THR A 1 84 ? 10.823 -1.947 -5.304 1.00 91.81 84 THR A CA 1
ATOM 658 C C . THR A 1 84 ? 9.557 -2.062 -6.149 1.00 91.81 84 THR A C 1
ATOM 660 O O . THR A 1 84 ? 9.563 -2.779 -7.150 1.00 91.81 84 THR A O 1
ATOM 663 N N . GLY A 1 85 ? 8.490 -1.348 -5.775 1.00 88.50 85 GLY A N 1
ATOM 664 C CA . GLY A 1 85 ? 7.170 -1.505 -6.386 1.00 88.50 85 GLY A CA 1
ATOM 665 C C . GLY A 1 85 ? 6.370 -2.675 -5.819 1.00 88.50 85 GLY A C 1
ATOM 666 O O . GLY A 1 85 ? 5.382 -3.081 -6.429 1.00 88.50 85 GLY A O 1
ATOM 667 N N . VAL A 1 86 ? 6.776 -3.222 -4.670 1.00 94.94 86 VAL A N 1
ATOM 668 C CA . VAL A 1 86 ? 6.078 -4.304 -3.969 1.00 94.94 86 VAL A CA 1
ATOM 669 C C . VAL A 1 86 ? 5.843 -3.904 -2.514 1.00 94.94 86 VAL A C 1
ATOM 671 O O . VAL A 1 86 ? 6.716 -3.341 -1.861 1.00 94.94 86 VAL A O 1
ATOM 674 N N . ALA A 1 87 ? 4.663 -4.210 -1.981 1.00 96.44 87 ALA A N 1
ATOM 675 C CA . ALA A 1 87 ? 4.369 -4.055 -0.562 1.00 96.44 87 ALA A CA 1
ATOM 676 C C . ALA A 1 87 ? 3.566 -5.244 -0.048 1.00 96.44 87 ALA A C 1
ATOM 678 O O . ALA A 1 87 ? 2.479 -5.523 -0.549 1.00 96.44 87 ALA A O 1
ATOM 679 N N . LYS A 1 88 ? 4.066 -5.908 0.996 1.00 96.62 88 LYS A N 1
ATOM 680 C CA . LYS A 1 88 ? 3.242 -6.801 1.810 1.00 96.62 88 LYS A CA 1
ATOM 681 C C . LYS A 1 88 ? 2.546 -5.958 2.868 1.00 96.62 88 LYS A C 1
ATOM 683 O O . LYS A 1 88 ? 3.198 -5.445 3.774 1.00 96.62 88 LYS A O 1
ATOM 688 N N . VAL A 1 89 ? 1.240 -5.793 2.718 1.00 95.31 89 VAL A N 1
ATOM 689 C CA . VAL A 1 89 ? 0.420 -4.926 3.557 1.00 95.31 89 VAL A CA 1
ATOM 690 C C . VAL A 1 89 ? -0.447 -5.775 4.465 1.00 95.31 89 VAL A C 1
ATOM 692 O O . VAL A 1 89 ? -1.139 -6.689 4.021 1.00 95.31 89 VAL A O 1
ATOM 695 N N . THR A 1 90 ? -0.414 -5.453 5.746 1.00 95.31 90 THR A N 1
ATOM 696 C CA . THR A 1 90 ? -1.351 -5.948 6.745 1.00 95.31 90 THR A CA 1
ATOM 697 C C . THR A 1 90 ? -2.579 -5.048 6.748 1.00 95.31 90 THR A C 1
ATOM 699 O O . THR A 1 90 ? -2.429 -3.830 6.845 1.00 95.31 90 THR A O 1
ATOM 702 N N . ILE A 1 91 ? -3.770 -5.633 6.630 1.00 93.25 91 ILE A N 1
ATOM 703 C CA . ILE A 1 91 ? -5.057 -4.933 6.576 1.00 93.25 91 ILE A CA 1
ATOM 704 C C . ILE A 1 91 ? -5.888 -5.318 7.791 1.00 93.25 91 ILE A C 1
ATOM 706 O O . ILE A 1 91 ? -6.055 -6.504 8.074 1.00 93.25 91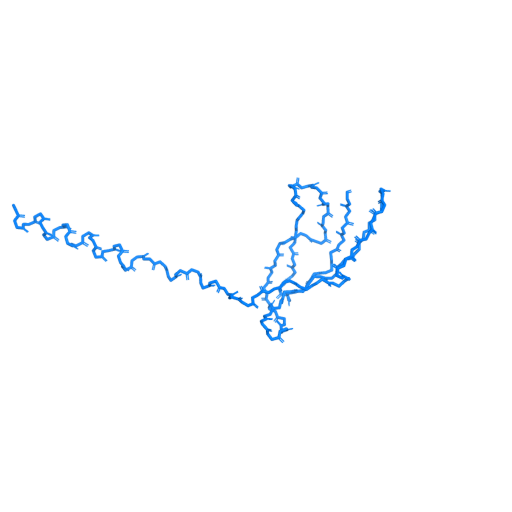 ILE A O 1
ATOM 710 N N . LYS A 1 92 ? -6.457 -4.318 8.459 1.00 91.25 92 LYS A N 1
ATOM 711 C CA . LYS A 1 92 ? -7.430 -4.509 9.529 1.00 91.25 92 LYS A CA 1
ATOM 712 C C . LYS A 1 92 ? -8.660 -3.612 9.286 1.00 91.25 92 LYS A C 1
ATOM 714 O O . LYS A 1 92 ? -8.463 -2.415 9.038 1.00 91.25 92 LYS A O 1
ATOM 719 N N . PRO A 1 93 ? -9.878 -4.189 9.276 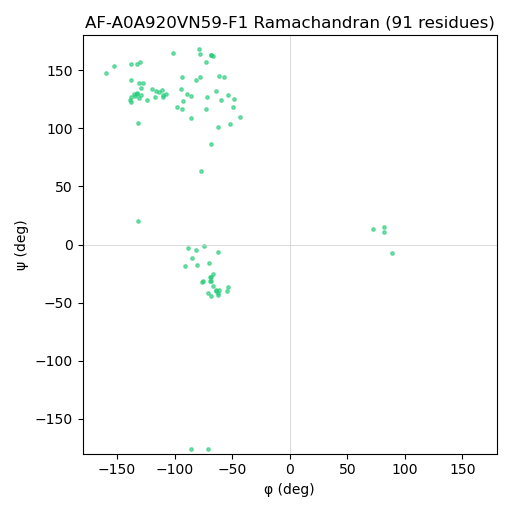1.00 85.19 93 PRO A N 1
ATOM 720 C CA . PRO A 1 93 ? -11.137 -3.457 9.141 1.00 85.19 93 PRO A CA 1
ATOM 721 C C . PRO A 1 93 ? -11.483 -2.623 10.375 1.00 85.19 93 PRO A C 1
ATOM 723 O O . PRO A 1 93 ? -10.971 -2.930 11.479 1.00 85.19 93 PRO A O 1
#

pLDDT: mean 85.11, std 11.95, range [50.34, 97.06]

Foldseek 3Di:
DVVVVVVVVVVVVCVVVPDDPDPPPLVFKDKDKVVPDDDDDAPDKDKIKIAIAGNVRHGQQCKDADADPPGPPKDWPPRIDHSRRIDTIIIDD

Solvent-accessible surface area (backbone atoms only — not comparable to full-atom values): 5515 Å² total; per-residue (Å²): 110,77,69,56,54,53,51,52,53,54,58,58,52,52,62,70,72,65,59,69,80,71,76,75,73,67,89,42,66,47,80,46,53,49,57,83,71,86,86,76,61,95,90,44,72,49,72,35,35,40,35,35,20,40,78,88,65,48,73,37,66,48,60,50,79,51,74,33,85,61,87,77,58,27,51,49,43,60,42,54,36,48,60,66,14,49,34,73,28,38,38,30,115

Sequence (93 aa):
MKKIYSIVFLLSFSVLLGQPPGAQQNKDIKFVFEPDSLYLNVGETGSVTIKLVNAKGELIKNPFYVYGTPRRSLESQPRISDSTGVAKVTIKP

Radius of gyration: 22.59 Å; Cα contacts (8 Å, |Δi|>4): 141; chains: 1; bounding box: 26×64×47 Å